Protein AF-A0A9E5EZT2-F1 (afdb_monomer)

Sequence (89 aa):
LSKNPAAIDLLKENPDKIDWELLSGNPAAIELLKENPDRINWLMLSGNPAAIQILKENQNKINWLMLSKNPAIFKPIRDQAIVDILYML

Foldseek 3Di:
DLQDLVCQVVCVVPVVPDPQLNNLLHLNCQVVCVVPVVSHPQLNVLQRLNNVVVCVVVVVSHDVVSVVNRVNVVDPPPPVVVVVVVPVD

pLDDT: mean 91.56, std 13.22, range [54.25, 98.81]

Radius of gyration: 15.12 Å; Cα contacts (8 Å, |Δi|>4): 99; chains: 1; bounding box: 48×31×24 Å

Mean predicted aligned error: 5.98 Å

Solvent-accessible surface area (backbone atoms only — not comparable to full-atom values): 5133 Å² total; per-residue (Å²): 109,44,63,43,65,89,38,53,69,65,38,69,79,36,63,92,73,54,47,40,54,50,26,32,44,20,60,70,37,54,68,65,41,68,79,37,66,92,56,58,30,42,60,38,28,28,42,16,57,68,37,57,67,64,42,70,77,38,60,93,56,58,31,64,75,35,35,75,70,15,69,51,79,76,45,80,81,71,51,60,72,58,54,58,63,68,74,75,118

Structure (mmCIF, N/CA/C/O backbone):
data_AF-A0A9E5EZT2-F1
#
_entry.id   AF-A0A9E5EZT2-F1
#
loop_
_atom_site.group_PDB
_atom_site.id
_atom_site.type_symbol
_atom_site.label_atom_id
_atom_site.label_alt_id
_atom_site.label_comp_id
_atom_site.label_asym_id
_atom_site.label_entity_id
_atom_site.label_seq_id
_atom_site.pdbx_PDB_ins_code
_atom_site.Cartn_x
_atom_site.Cartn_y
_atom_site.Cartn_z
_atom_site.occupancy
_atom_site.B_iso_or_equiv
_atom_site.auth_seq_id
_atom_site.auth_comp_id
_atom_site.auth_asym_id
_atom_site.auth_atom_id
_atom_site.pdbx_PDB_model_num
ATOM 1 N N . LEU A 1 1 ? -14.088 6.408 -2.460 1.00 92.94 1 LEU A N 1
ATOM 2 C CA . LEU A 1 1 ? -13.329 7.631 -2.102 1.00 92.94 1 LEU A CA 1
ATOM 3 C C . LEU A 1 1 ? -11.837 7.361 -1.924 1.00 92.94 1 LEU A C 1
ATOM 5 O O . LEU A 1 1 ? -11.059 8.141 -2.444 1.00 92.94 1 LEU A O 1
ATOM 9 N N . SER A 1 2 ? -11.429 6.250 -1.304 1.00 97.69 2 SER A N 1
ATOM 10 C CA . SER A 1 2 ? -10.024 5.924 -0.989 1.00 97.69 2 SER A CA 1
ATOM 11 C C . SER A 1 2 ? -8.995 6.021 -2.122 1.00 97.69 2 SER A C 1
ATOM 13 O O . SER A 1 2 ? -7.840 6.341 -1.864 1.00 97.69 2 SER A O 1
ATOM 15 N N . LYS A 1 3 ? -9.387 5.791 -3.382 1.00 97.06 3 LYS A N 1
ATOM 16 C CA . LYS A 1 3 ? -8.487 5.945 -4.542 1.00 97.06 3 LYS A CA 1
ATOM 1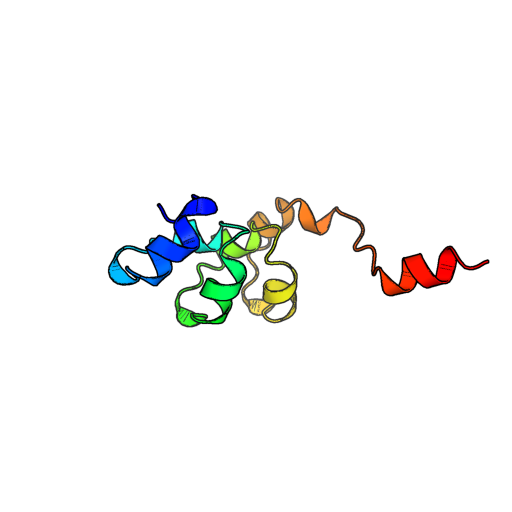7 C C . LYS A 1 3 ? -8.295 7.408 -4.982 1.00 97.06 3 LYS A C 1
ATOM 19 O O . LYS A 1 3 ? -7.376 7.695 -5.740 1.00 97.06 3 LYS A O 1
ATOM 24 N N . ASN A 1 4 ? -9.169 8.326 -4.563 1.00 97.94 4 ASN A N 1
ATOM 25 C CA . ASN A 1 4 ? -9.095 9.733 -4.947 1.00 97.94 4 ASN A CA 1
ATOM 26 C C . ASN A 1 4 ? -8.037 10.453 -4.085 1.00 97.94 4 ASN A C 1
ATOM 28 O O . ASN A 1 4 ? -8.245 10.580 -2.878 1.00 97.94 4 ASN A O 1
ATOM 32 N N . PRO A 1 5 ? -6.932 10.958 -4.664 1.00 97.75 5 PRO A N 1
ATOM 33 C CA . PRO A 1 5 ? -5.899 11.662 -3.905 1.00 97.75 5 PRO A CA 1
ATOM 34 C C . PRO A 1 5 ? -6.396 12.967 -3.266 1.00 97.75 5 PRO A C 1
ATOM 36 O O . PRO A 1 5 ? -5.879 13.361 -2.230 1.00 97.75 5 PRO A O 1
ATOM 39 N N . ALA A 1 6 ? -7.427 13.610 -3.822 1.00 98.38 6 ALA A N 1
ATOM 40 C CA . ALA A 1 6 ? -8.011 14.822 -3.242 1.00 98.38 6 ALA A CA 1
ATOM 41 C C . ALA A 1 6 ? -8.940 14.541 -2.045 1.00 98.38 6 ALA A C 1
ATOM 43 O O . ALA A 1 6 ? -9.404 15.471 -1.397 1.00 98.38 6 ALA A O 1
ATOM 44 N N . ALA A 1 7 ? -9.246 13.271 -1.759 1.00 97.94 7 ALA A N 1
ATOM 45 C CA . ALA A 1 7 ? -10.152 12.888 -0.679 1.00 97.94 7 ALA A CA 1
ATOM 46 C C . ALA A 1 7 ? -9.426 12.497 0.620 1.00 97.94 7 ALA A C 1
ATOM 48 O O . ALA A 1 7 ? -10.094 12.067 1.555 1.00 97.94 7 ALA A O 1
ATOM 49 N N . ILE A 1 8 ? -8.091 12.601 0.689 1.00 98.25 8 ILE A N 1
ATOM 50 C CA . ILE A 1 8 ? -7.312 12.118 1.842 1.00 98.25 8 ILE A CA 1
ATOM 51 C C . ILE A 1 8 ? -7.748 12.791 3.145 1.00 98.25 8 ILE A C 1
ATOM 53 O O . ILE A 1 8 ? -7.982 12.086 4.123 1.00 98.25 8 ILE A O 1
ATOM 57 N N . ASP A 1 9 ? -7.927 14.111 3.155 1.00 97.94 9 ASP A N 1
ATOM 58 C CA . ASP A 1 9 ? -8.310 14.827 4.378 1.00 97.94 9 ASP A CA 1
ATOM 59 C C . ASP A 1 9 ? -9.727 14.457 4.835 1.00 97.94 9 ASP A C 1
ATOM 61 O O . ASP A 1 9 ? -9.933 14.117 5.996 1.00 97.94 9 ASP A O 1
ATOM 65 N N . LEU A 1 10 ? -10.680 14.361 3.902 1.00 98.25 10 LEU A N 1
ATOM 66 C CA . LEU A 1 10 ? -12.036 13.892 4.209 1.00 98.25 10 LEU A CA 1
ATOM 67 C C . LEU A 1 10 ? -12.046 12.451 4.754 1.00 98.25 10 LEU A C 1
ATOM 69 O O . LEU A 1 10 ? -12.848 12.111 5.622 1.00 98.25 10 LEU A O 1
ATOM 73 N N . LEU A 1 11 ? -11.169 11.584 4.240 1.00 98.06 11 LEU A N 1
ATOM 74 C CA . LEU A 1 11 ? -11.045 10.201 4.703 1.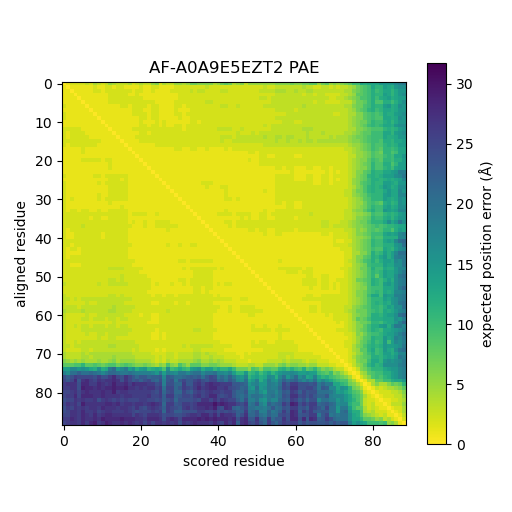00 98.06 11 LEU A CA 1
ATOM 75 C C . LEU A 1 11 ? -10.436 10.116 6.105 1.00 98.06 11 LEU A C 1
ATOM 77 O O . LEU A 1 11 ? -10.870 9.270 6.882 1.00 98.06 11 LEU A O 1
ATOM 81 N N . LYS A 1 12 ? -9.489 10.998 6.454 1.00 97.38 12 LYS A N 1
ATOM 82 C CA . LYS A 1 12 ? -8.940 11.092 7.819 1.00 97.38 12 LYS A CA 1
ATOM 83 C C . LYS A 1 12 ? -10.020 11.426 8.847 1.00 97.38 12 LYS A C 1
ATOM 85 O O . LYS A 1 12 ? -9.998 10.883 9.945 1.00 97.38 12 LYS A O 1
ATOM 90 N N . GLU A 1 13 ? -10.980 12.272 8.478 1.00 97.81 13 GLU A N 1
ATOM 91 C CA . GLU A 1 13 ? -12.125 12.623 9.329 1.00 97.81 13 GLU A CA 1
ATOM 92 C C . GLU A 1 13 ? -13.160 11.489 9.452 1.00 97.81 13 GLU A C 1
ATOM 94 O O . GLU A 1 13 ? -13.982 11.504 10.365 1.00 97.81 13 GLU A O 1
ATOM 99 N N . ASN A 1 14 ? -13.127 10.495 8.556 1.00 97.62 14 ASN A N 1
ATOM 100 C CA . ASN A 1 14 ? -14.114 9.413 8.472 1.00 97.62 14 ASN A CA 1
ATOM 101 C C . ASN A 1 14 ? -13.429 8.037 8.326 1.00 97.62 14 ASN A C 1
ATOM 103 O O . ASN A 1 14 ? -13.594 7.363 7.299 1.00 97.62 14 ASN A O 1
ATOM 107 N N . PRO A 1 15 ? -12.637 7.595 9.323 1.00 96.06 15 PRO A N 1
ATOM 108 C CA . PRO A 1 15 ? -11.784 6.413 9.199 1.00 96.06 15 PRO A CA 1
ATOM 109 C C . PRO A 1 15 ? -12.558 5.101 9.001 1.00 96.06 15 PRO A C 1
ATOM 111 O O . PRO A 1 15 ? -12.044 4.165 8.389 1.00 96.06 15 PRO A O 1
ATOM 114 N N . ASP A 1 16 ? -13.810 5.026 9.459 1.00 97.44 16 ASP A N 1
ATOM 115 C CA . ASP A 1 16 ? -14.703 3.879 9.251 1.00 97.44 16 ASP A CA 1
ATOM 116 C C . ASP A 1 16 ? -15.150 3.722 7.786 1.00 97.44 16 ASP A C 1
ATOM 118 O O . ASP A 1 16 ? -15.613 2.652 7.390 1.00 97.44 16 ASP A O 1
ATOM 122 N N . LYS A 1 17 ? -15.007 4.773 6.967 1.00 97.69 17 LYS A N 1
ATOM 123 C CA . LYS A 1 17 ? -15.333 4.771 5.531 1.00 97.69 17 LYS A CA 1
ATOM 124 C C . LYS A 1 17 ? -14.136 4.460 4.639 1.00 97.69 17 LYS A C 1
ATOM 126 O O . LYS A 1 17 ? -14.277 4.448 3.412 1.00 97.69 17 LYS A O 1
ATOM 131 N N . ILE A 1 18 ? -12.962 4.228 5.222 1.00 98.44 18 ILE A N 1
ATOM 132 C CA . ILE A 1 18 ? -11.753 3.934 4.463 1.00 98.44 18 ILE A CA 1
ATOM 133 C C . ILE A 1 18 ? -11.798 2.487 3.968 1.00 98.44 18 ILE A C 1
ATOM 135 O O . ILE A 1 18 ? -11.667 1.532 4.729 1.00 98.44 18 ILE A O 1
ATOM 139 N N . ASP A 1 19 ? -11.889 2.334 2.650 1.00 98.69 19 ASP A N 1
ATOM 140 C CA . ASP A 1 19 ? -11.427 1.121 1.977 1.00 98.69 19 ASP A CA 1
ATOM 141 C C . ASP A 1 19 ? -9.890 1.130 1.957 1.00 98.69 19 ASP A C 1
ATOM 143 O O . ASP A 1 19 ? -9.276 1.877 1.185 1.00 98.69 19 ASP A O 1
ATOM 147 N N . TRP A 1 20 ? -9.281 0.349 2.851 1.00 98.56 20 TRP A N 1
ATOM 148 C CA . TRP A 1 20 ? -7.832 0.298 3.053 1.00 98.56 20 TRP A CA 1
ATOM 149 C C . TRP A 1 20 ? -7.079 -0.401 1.919 1.00 98.56 20 TRP A C 1
ATOM 151 O O . TRP A 1 20 ? -5.909 -0.091 1.678 1.00 98.56 20 TRP A O 1
ATOM 161 N N . GLU A 1 21 ? -7.737 -1.294 1.178 1.00 98.50 21 GLU A N 1
ATOM 162 C CA . GLU A 1 21 ? -7.153 -1.928 -0.002 1.00 98.50 21 GLU A CA 1
ATOM 163 C C . GLU A 1 21 ? -6.938 -0.889 -1.104 1.00 98.50 21 GLU A C 1
ATOM 165 O O . GLU A 1 21 ? -5.816 -0.706 -1.587 1.00 98.50 21 GLU A O 1
ATOM 170 N N . LEU A 1 22 ? -7.984 -0.127 -1.432 1.00 98.50 22 LEU A N 1
ATOM 171 C CA . LEU A 1 22 ? -7.891 0.950 -2.414 1.00 98.50 22 LEU A CA 1
ATOM 172 C C . LEU A 1 22 ? -6.990 2.097 -1.941 1.00 98.50 22 LEU A C 1
ATOM 174 O O . LEU A 1 22 ? -6.280 2.683 -2.762 1.00 98.50 22 LEU A O 1
ATOM 178 N N . LEU A 1 23 ? -6.995 2.411 -0.639 1.00 98.75 23 LEU A N 1
ATOM 179 C CA . LEU A 1 23 ? -6.117 3.432 -0.064 1.00 98.75 23 LEU A CA 1
ATOM 180 C C . LEU A 1 23 ? -4.638 3.038 -0.187 1.00 98.75 23 LEU A C 1
ATOM 182 O O . LEU A 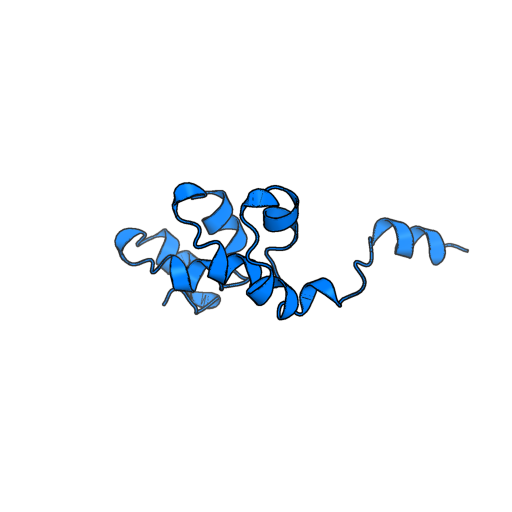1 23 ? -3.809 3.879 -0.519 1.00 98.75 23 LEU A O 1
ATOM 186 N N . SER A 1 24 ? -4.303 1.760 0.011 1.00 98.81 24 SER A N 1
ATOM 187 C CA . SER A 1 24 ? -2.918 1.268 -0.072 1.00 98.81 24 SER A CA 1
ATOM 188 C C . SER A 1 24 ? -2.299 1.478 -1.461 1.00 98.81 24 SER A C 1
ATOM 190 O O . SER A 1 24 ? -1.094 1.698 -1.588 1.00 98.81 24 SER A O 1
ATOM 192 N N . GLY A 1 25 ? -3.122 1.477 -2.513 1.00 98.56 25 GLY A N 1
ATOM 193 C CA . GLY A 1 25 ? -2.705 1.806 -3.879 1.00 98.56 25 GLY A CA 1
ATOM 194 C C . GLY A 1 25 ? -2.665 3.306 -4.204 1.00 98.56 25 GLY A C 1
ATOM 195 O O . GLY A 1 25 ? -2.284 3.662 -5.317 1.00 98.56 25 GLY A O 1
ATOM 196 N N . ASN A 1 26 ? -3.078 4.190 -3.289 1.00 98.62 26 ASN A N 1
ATOM 197 C CA . ASN A 1 26 ? -3.157 5.632 -3.514 1.00 98.62 26 ASN A CA 1
ATOM 198 C C . ASN A 1 26 ? -1.815 6.319 -3.173 1.00 98.62 26 ASN A C 1
ATOM 200 O O . ASN A 1 26 ? -1.410 6.325 -2.007 1.00 98.62 26 ASN A O 1
ATOM 204 N N . PRO A 1 27 ? -1.122 6.950 -4.141 1.00 98.25 27 PRO A N 1
ATOM 205 C CA . PRO A 1 27 ? 0.154 7.621 -3.883 1.00 98.25 27 PRO A CA 1
ATOM 206 C C . PRO A 1 27 ? 0.074 8.796 -2.899 1.00 98.25 27 PRO A C 1
ATOM 208 O O . PRO A 1 27 ? 1.073 9.122 -2.270 1.00 98.25 27 PRO A O 1
ATOM 211 N N . ALA A 1 28 ? -1.096 9.424 -2.742 1.00 98.69 28 ALA A N 1
ATOM 212 C CA . ALA A 1 28 ? -1.293 10.529 -1.800 1.00 98.69 28 ALA A CA 1
ATOM 213 C C . ALA A 1 28 ? -1.535 10.059 -0.352 1.00 98.69 28 ALA A C 1
ATOM 215 O O . ALA A 1 28 ? -1.558 10.876 0.563 1.00 98.69 28 ALA A O 1
ATOM 216 N N . ALA A 1 29 ? -1.718 8.754 -0.128 1.00 98.50 29 ALA A N 1
ATOM 217 C CA . ALA A 1 29 ? -2.083 8.205 1.175 1.00 98.50 29 ALA A CA 1
ATOM 218 C C . ALA A 1 29 ? -0.891 7.725 2.020 1.00 98.50 29 ALA A C 1
ATOM 220 O O . ALA A 1 29 ? -1.106 7.135 3.075 1.00 98.50 29 ALA A O 1
ATOM 221 N N . ILE A 1 30 ? 0.355 7.943 1.581 1.00 98.44 30 ILE A N 1
ATOM 222 C CA . ILE A 1 30 ? 1.554 7.370 2.219 1.00 98.44 30 ILE A CA 1
ATOM 223 C C . ILE A 1 30 ? 1.640 7.686 3.714 1.00 98.44 30 ILE A C 1
ATOM 225 O O . ILE A 1 30 ? 1.866 6.774 4.503 1.00 98.44 30 ILE A O 1
ATOM 229 N N . GLU A 1 31 ? 1.410 8.936 4.114 1.00 98.38 31 GLU A N 1
ATOM 230 C CA . GLU A 1 31 ? 1.471 9.308 5.533 1.00 98.38 31 GLU A CA 1
ATOM 231 C C . GLU A 1 31 ? 0.345 8.654 6.347 1.00 98.38 31 GLU A C 1
ATOM 233 O O . GLU A 1 31 ? 0.604 8.075 7.397 1.00 98.38 31 GLU A O 1
ATOM 238 N N . LEU A 1 32 ? -0.879 8.607 5.809 1.00 98.31 32 LEU A N 1
ATOM 239 C CA . LEU A 1 32 ? -2.000 7.932 6.473 1.00 98.31 32 LEU A CA 1
ATOM 240 C C . LEU A 1 32 ? -1.761 6.417 6.629 1.00 98.31 32 LEU A C 1
ATOM 242 O O . LEU A 1 32 ? -2.160 5.817 7.626 1.00 98.31 32 LEU A O 1
ATOM 246 N N . LEU A 1 33 ? -1.086 5.788 5.663 1.00 98.56 33 LEU A N 1
ATOM 247 C CA . LEU A 1 33 ? -0.705 4.374 5.731 1.00 98.56 33 LEU A CA 1
ATOM 248 C C . LEU A 1 33 ? 0.411 4.129 6.758 1.00 98.56 33 LEU A C 1
ATOM 250 O O . LEU A 1 33 ? 0.372 3.113 7.449 1.00 98.56 33 LEU A O 1
ATOM 254 N N . LYS A 1 34 ? 1.378 5.048 6.898 1.00 98.00 34 LYS A N 1
ATOM 255 C CA . LYS A 1 34 ? 2.422 4.968 7.938 1.00 98.00 34 LYS A CA 1
ATOM 256 C C . LYS A 1 34 ? 1.839 5.056 9.347 1.00 98.00 34 LYS A C 1
ATOM 258 O O . LYS A 1 34 ? 2.316 4.359 10.236 1.00 98.00 34 LYS A O 1
ATOM 263 N N . GLU A 1 35 ? 0.810 5.878 9.536 1.00 97.81 35 GLU A N 1
ATOM 264 C CA . GLU A 1 35 ? 0.087 6.006 10.809 1.00 97.81 35 GLU A CA 1
ATOM 265 C C . GLU A 1 35 ? -0.743 4.753 11.153 1.00 97.81 35 GLU A C 1
ATOM 267 O O . GLU A 1 35 ? -1.064 4.536 12.318 1.00 97.81 35 GLU A O 1
ATOM 272 N N . ASN A 1 36 ? -1.071 3.910 10.163 1.00 98.12 36 ASN A N 1
ATOM 273 C CA . ASN A 1 36 ? -1.951 2.742 10.313 1.00 98.12 36 ASN A CA 1
ATOM 274 C C . ASN A 1 36 ? -1.340 1.474 9.672 1.00 98.12 36 ASN A C 1
ATOM 276 O O . ASN A 1 36 ? -1.901 0.911 8.724 1.00 98.12 36 ASN A O 1
ATOM 280 N N . PRO A 1 37 ? -0.174 0.999 10.149 1.00 97.56 37 PRO A N 1
ATOM 281 C CA . PRO A 1 37 ? 0.592 -0.057 9.482 1.00 97.56 37 PRO A CA 1
ATOM 282 C C . PRO A 1 37 ? -0.102 -1.429 9.476 1.00 97.56 37 PRO A C 1
ATOM 284 O O . PRO A 1 37 ? 0.183 -2.265 8.614 1.00 97.56 37 PRO A O 1
ATOM 287 N N . ASP A 1 38 ? -1.010 -1.677 10.421 1.00 98.19 38 ASP A N 1
ATOM 288 C CA . ASP A 1 38 ? -1.826 -2.891 10.520 1.00 98.19 38 ASP A CA 1
ATOM 289 C C . ASP A 1 38 ? -2.935 -2.952 9.457 1.00 98.19 38 ASP A C 1
ATOM 291 O O . ASP A 1 38 ? -3.443 -4.030 9.153 1.00 98.19 38 ASP A O 1
ATOM 295 N N . ARG A 1 39 ? -3.289 -1.806 8.863 1.00 98.38 39 ARG A N 1
ATOM 296 C CA . ARG A 1 39 ? -4.324 -1.688 7.830 1.00 98.38 39 ARG A CA 1
ATOM 297 C C . ARG A 1 39 ? -3.788 -1.785 6.403 1.00 98.38 39 ARG A C 1
ATOM 299 O O . ARG A 1 39 ? -4.567 -1.801 5.453 1.00 98.38 39 ARG A O 1
ATOM 306 N N . ILE A 1 40 ? -2.471 -1.846 6.230 1.00 98.69 40 ILE A N 1
ATOM 307 C CA . ILE A 1 40 ? -1.845 -1.858 4.908 1.00 98.69 40 ILE A CA 1
ATOM 308 C C . ILE A 1 40 ? -2.192 -3.149 4.155 1.00 98.69 40 ILE A C 1
ATOM 310 O O . ILE A 1 40 ? -1.838 -4.255 4.571 1.00 98.69 40 ILE A O 1
ATOM 314 N N . ASN A 1 41 ? -2.783 -2.996 2.970 1.00 98.81 41 ASN A N 1
ATOM 315 C CA . ASN A 1 41 ? -2.851 -4.057 1.976 1.00 98.81 41 ASN A CA 1
ATOM 316 C C . ASN A 1 41 ? -1.546 -4.072 1.162 1.00 98.81 41 ASN A C 1
ATOM 318 O O . ASN A 1 41 ? -1.331 -3.259 0.261 1.00 98.81 41 ASN A O 1
ATOM 322 N N . TRP A 1 42 ? -0.662 -5.017 1.483 1.00 98.62 42 TRP A N 1
ATOM 323 C CA . TRP A 1 42 ? 0.685 -5.098 0.908 1.00 98.62 42 TRP A CA 1
ATOM 324 C C . TRP A 1 42 ? 0.712 -5.448 -0.583 1.00 98.62 42 TRP A C 1
ATOM 326 O O . TRP A 1 42 ? 1.643 -5.047 -1.286 1.00 98.62 42 TRP A O 1
ATOM 336 N N . LEU A 1 43 ? -0.318 -6.134 -1.092 1.00 98.69 43 LEU A N 1
ATOM 337 C CA . LEU A 1 43 ? -0.480 -6.392 -2.524 1.00 98.69 43 LEU A CA 1
ATOM 338 C C . LEU A 1 43 ? -0.645 -5.068 -3.283 1.00 98.69 43 LEU A C 1
ATOM 340 O O . LEU A 1 43 ? 0.107 -4.796 -4.219 1.00 98.69 43 LEU A O 1
ATOM 344 N N . MET A 1 44 ? -1.577 -4.222 -2.837 1.00 98.69 44 MET A N 1
ATOM 345 C CA . MET A 1 44 ? -1.843 -2.917 -3.449 1.00 98.69 44 MET A CA 1
ATOM 346 C C . MET A 1 44 ? -0.704 -1.923 -3.215 1.00 98.69 44 MET A C 1
ATOM 348 O O . MET A 1 44 ? -0.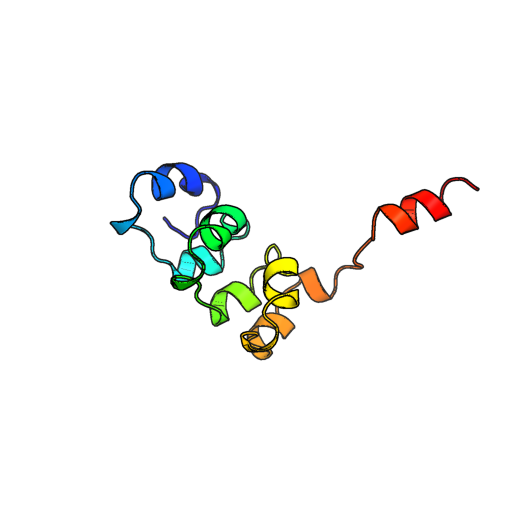311 -1.215 -4.144 1.00 98.69 44 MET A O 1
ATOM 352 N N . LEU A 1 45 ? -0.117 -1.920 -2.012 1.00 98.75 45 LEU A N 1
ATOM 353 C CA . LEU A 1 45 ? 1.034 -1.077 -1.684 1.00 98.75 45 LEU A CA 1
ATOM 354 C C . LEU A 1 45 ? 2.243 -1.391 -2.579 1.00 98.75 45 LEU A C 1
ATOM 356 O O . LEU A 1 45 ? 2.939 -0.481 -3.016 1.00 98.75 45 LEU A O 1
ATOM 360 N N . SER A 1 46 ? 2.477 -2.665 -2.908 1.00 98.69 46 SER A N 1
ATOM 361 C CA . SER A 1 46 ? 3.600 -3.068 -3.769 1.00 98.69 46 SER A CA 1
ATOM 362 C C . SER A 1 46 ? 3.524 -2.444 -5.171 1.00 98.69 46 SER A C 1
ATOM 364 O O . SER A 1 46 ? 4.555 -2.148 -5.775 1.00 98.69 46 SER A O 1
ATOM 366 N N . GLY A 1 47 ? 2.313 -2.183 -5.674 1.00 98.12 47 GLY A N 1
ATOM 367 C CA . GLY A 1 47 ? 2.086 -1.456 -6.926 1.00 98.12 47 GLY A CA 1
ATOM 368 C C . GLY A 1 47 ? 2.076 0.073 -6.790 1.00 98.12 47 GLY A C 1
ATOM 369 O O . GLY A 1 47 ? 1.991 0.762 -7.805 1.00 98.12 47 GLY A O 1
ATOM 370 N N . ASN A 1 48 ? 2.146 0.621 -5.572 1.00 98.38 48 ASN A N 1
ATOM 371 C CA . ASN A 1 48 ? 2.068 2.057 -5.317 1.00 98.38 48 ASN A CA 1
ATOM 372 C C . ASN A 1 48 ? 3.437 2.731 -5.555 1.00 98.38 48 ASN A C 1
ATOM 374 O O . ASN A 1 48 ? 4.398 2.460 -4.826 1.00 98.38 48 ASN A O 1
ATOM 378 N N . PRO A 1 49 ? 3.566 3.637 -6.541 1.00 96.62 49 PRO A N 1
ATOM 379 C CA . PRO A 1 49 ? 4.846 4.260 -6.876 1.00 96.62 49 PRO A CA 1
ATOM 380 C C . PRO A 1 49 ? 5.413 5.175 -5.786 1.00 96.62 49 PRO A C 1
ATOM 382 O O . PRO A 1 49 ? 6.615 5.421 -5.782 1.00 96.62 49 PRO A O 1
ATOM 385 N N . ALA A 1 50 ? 4.591 5.660 -4.853 1.00 97.69 50 ALA A N 1
ATOM 386 C CA . ALA A 1 50 ? 5.060 6.474 -3.732 1.00 97.69 50 ALA A CA 1
ATOM 387 C C . ALA A 1 50 ? 5.501 5.633 -2.516 1.00 97.69 50 ALA A C 1
ATOM 389 O O . ALA A 1 50 ? 6.057 6.175 -1.565 1.00 97.69 50 ALA A O 1
ATOM 390 N N . ALA A 1 51 ? 5.292 4.311 -2.535 1.00 97.75 51 ALA A N 1
ATOM 391 C CA . ALA A 1 51 ? 5.526 3.440 -1.382 1.00 97.75 51 ALA A CA 1
ATOM 392 C C . ALA A 1 51 ? 6.905 2.756 -1.360 1.00 97.75 51 ALA A C 1
ATOM 394 O O . ALA A 1 51 ? 7.149 1.911 -0.500 1.00 97.75 51 ALA A O 1
ATOM 395 N N . ILE A 1 52 ? 7.825 3.107 -2.268 1.00 95.94 52 ILE A N 1
ATOM 396 C CA . ILE A 1 52 ? 9.133 2.435 -2.398 1.00 95.94 52 ILE A CA 1
ATOM 397 C C . ILE A 1 52 ? 9.900 2.388 -1.072 1.00 95.94 52 ILE A C 1
ATOM 399 O O . ILE A 1 52 ? 10.472 1.351 -0.743 1.00 95.94 52 ILE A O 1
ATOM 403 N N . GLN A 1 53 ? 9.883 3.469 -0.290 1.00 94.56 53 GLN A N 1
ATOM 404 C CA . GLN A 1 53 ? 10.581 3.494 0.995 1.00 94.56 53 GLN A CA 1
ATOM 405 C C . GLN A 1 53 ? 9.953 2.537 2.021 1.00 94.56 53 GLN A C 1
ATOM 407 O O . GLN A 1 53 ? 10.670 1.752 2.634 1.00 94.56 53 GLN A O 1
ATOM 412 N N . ILE A 1 54 ? 8.618 2.514 2.132 1.00 97.31 54 ILE A N 1
ATOM 413 C CA . ILE A 1 54 ? 7.902 1.586 3.027 1.00 97.31 54 ILE A CA 1
ATOM 414 C C . ILE A 1 54 ? 8.205 0.131 2.641 1.00 97.31 54 ILE A C 1
ATOM 416 O O . ILE A 1 54 ? 8.435 -0.712 3.508 1.00 97.31 54 ILE A O 1
ATOM 420 N N . LEU A 1 55 ? 8.244 -0.169 1.339 1.00 97.62 55 LEU A N 1
ATOM 421 C CA . LEU A 1 55 ? 8.551 -1.507 0.827 1.00 97.62 55 LEU A CA 1
ATOM 422 C C . LEU A 1 55 ? 10.002 -1.918 1.125 1.00 97.62 55 LEU A C 1
ATOM 424 O O . LEU A 1 55 ? 10.233 -3.061 1.515 1.00 97.62 55 LEU A O 1
ATOM 428 N N . LYS A 1 56 ? 10.973 -0.998 1.011 1.00 95.06 56 LYS A N 1
ATOM 429 C CA . LYS A 1 56 ? 12.385 -1.249 1.369 1.00 95.06 56 LYS A CA 1
ATOM 430 C C . LYS A 1 56 ? 12.564 -1.629 2.840 1.00 95.06 56 LYS A C 1
ATOM 432 O O . LYS A 1 56 ? 13.407 -2.470 3.142 1.00 95.06 56 LYS A O 1
ATOM 437 N N . GLU A 1 57 ? 11.776 -1.029 3.729 1.00 96.25 57 GLU A N 1
ATOM 438 C CA . GLU A 1 57 ? 11.790 -1.300 5.174 1.00 96.25 57 GLU A CA 1
ATOM 439 C C . GLU A 1 57 ? 11.018 -2.581 5.549 1.00 96.25 57 GLU A C 1
ATOM 441 O O . GLU A 1 57 ? 11.221 -3.133 6.626 1.00 96.25 57 GLU A O 1
ATOM 446 N N . ASN A 1 58 ? 10.160 -3.092 4.657 1.00 97.69 58 ASN A N 1
ATOM 447 C CA . ASN A 1 58 ? 9.264 -4.230 4.901 1.00 97.69 58 ASN A CA 1
ATOM 448 C C . ASN A 1 58 ? 9.390 -5.302 3.803 1.00 97.69 58 ASN A C 1
ATOM 450 O O . ASN A 1 58 ? 8.395 -5.763 3.239 1.00 97.69 58 ASN A O 1
ATOM 454 N N . GLN A 1 59 ? 10.620 -5.707 3.481 1.00 96.88 59 GLN A N 1
ATOM 455 C CA . GLN A 1 59 ? 10.909 -6.558 2.315 1.00 96.88 59 GLN A CA 1
ATOM 456 C C . GLN A 1 59 ? 10.170 -7.902 2.330 1.00 96.88 59 GLN A C 1
ATOM 458 O O . GLN A 1 59 ? 9.761 -8.404 1.286 1.00 96.88 59 GLN A O 1
ATOM 463 N N . ASN A 1 60 ? 9.937 -8.463 3.518 1.00 98.06 60 ASN A N 1
ATOM 464 C CA . ASN A 1 60 ? 9.209 -9.718 3.703 1.00 98.06 60 ASN A CA 1
ATOM 465 C C . ASN A 1 60 ? 7.713 -9.631 3.351 1.00 98.06 60 ASN A C 1
ATOM 467 O O . ASN A 1 60 ? 7.050 -10.662 3.282 1.00 98.06 60 ASN A O 1
ATOM 471 N N . LYS A 1 61 ? 7.175 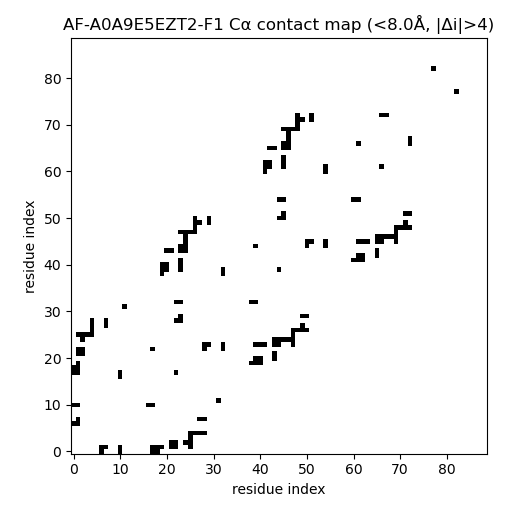-8.425 3.147 1.00 98.25 61 LYS A N 1
ATOM 472 C CA . LYS A 1 61 ? 5.769 -8.195 2.795 1.00 98.25 61 LYS A CA 1
ATOM 473 C C . LYS A 1 61 ? 5.572 -7.824 1.324 1.00 98.25 61 LYS A C 1
ATOM 475 O O . LYS A 1 61 ? 4.439 -7.638 0.887 1.00 98.25 61 LYS A O 1
ATOM 480 N N . ILE A 1 62 ? 6.653 -7.707 0.552 1.00 98.25 62 ILE A N 1
ATOM 481 C CA . ILE A 1 62 ? 6.591 -7.319 -0.857 1.00 98.25 62 ILE A CA 1
ATOM 482 C C . ILE A 1 62 ? 5.857 -8.390 -1.666 1.00 98.25 62 ILE A C 1
ATOM 484 O O . ILE A 1 62 ? 6.240 -9.560 -1.688 1.00 98.25 62 ILE A O 1
ATOM 488 N N . ASN A 1 63 ? 4.846 -7.965 -2.420 1.00 98.56 63 ASN A N 1
ATOM 489 C CA . ASN A 1 63 ? 4.322 -8.763 -3.514 1.00 98.56 63 ASN A CA 1
ATOM 490 C C . ASN A 1 63 ? 5.130 -8.471 -4.787 1.00 98.56 63 ASN A C 1
ATOM 492 O O . ASN A 1 63 ? 4.964 -7.429 -5.422 1.00 98.56 63 ASN A O 1
ATOM 496 N N . TRP A 1 64 ? 5.996 -9.408 -5.176 1.00 97.25 64 TRP A N 1
ATOM 497 C CA . TRP A 1 64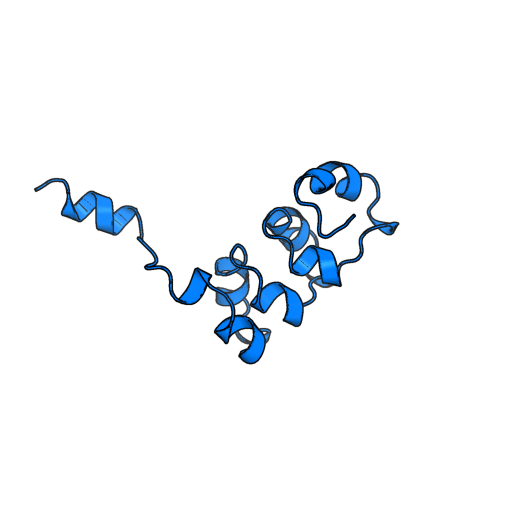 ? 6.915 -9.236 -6.306 1.00 97.25 64 TRP A CA 1
ATOM 498 C C . TRP A 1 64 ? 6.214 -9.047 -7.653 1.00 97.25 64 TRP A C 1
ATOM 500 O O . TRP A 1 64 ? 6.689 -8.276 -8.485 1.00 97.25 64 TRP A O 1
ATOM 510 N N . LEU A 1 65 ? 5.061 -9.693 -7.862 1.00 97.94 65 LEU A N 1
ATOM 511 C CA . LEU A 1 65 ? 4.278 -9.522 -9.086 1.00 97.94 65 LEU A CA 1
ATOM 512 C C . LEU A 1 65 ? 3.791 -8.076 -9.223 1.00 97.94 65 LEU A C 1
ATOM 514 O O . LEU A 1 65 ? 3.927 -7.480 -10.291 1.00 97.94 65 LEU A O 1
ATOM 518 N N . MET A 1 66 ? 3.259 -7.493 -8.151 1.00 98.25 66 MET A N 1
ATOM 519 C CA . MET A 1 66 ? 2.805 -6.104 -8.156 1.00 98.25 66 MET A CA 1
ATOM 520 C C . MET A 1 66 ? 3.971 -5.118 -8.206 1.00 98.25 66 MET A C 1
ATOM 522 O O . MET A 1 66 ? 3.902 -4.151 -8.963 1.00 98.25 66 MET A O 1
ATOM 526 N N . LEU A 1 67 ? 5.065 -5.396 -7.490 1.00 97.81 67 LEU A N 1
ATOM 527 C CA . LEU A 1 67 ? 6.270 -4.570 -7.545 1.00 97.81 67 LEU A CA 1
ATOM 528 C C . LEU A 1 67 ? 6.867 -4.527 -8.956 1.00 97.81 67 LEU A C 1
ATOM 530 O O . LEU A 1 67 ? 7.235 -3.455 -9.418 1.00 97.81 67 LEU A O 1
ATOM 534 N N . SER A 1 68 ? 6.891 -5.650 -9.683 1.00 96.12 68 SER A N 1
ATOM 535 C CA . SER A 1 68 ? 7.404 -5.697 -11.063 1.00 96.12 68 SER A CA 1
ATOM 536 C C . SER A 1 68 ? 6.644 -4.784 -12.037 1.00 96.12 68 SER A C 1
ATOM 538 O O . SER A 1 68 ? 7.189 -4.379 -13.060 1.00 96.12 68 SER A O 1
ATOM 540 N N . LYS A 1 69 ? 5.393 -4.432 -11.709 1.00 95.56 69 LYS A N 1
ATOM 541 C CA . LYS A 1 69 ? 4.546 -3.506 -12.476 1.00 95.56 69 LYS A CA 1
ATOM 542 C C . LYS A 1 69 ? 4.629 -2.065 -11.965 1.00 95.56 69 LYS A C 1
ATOM 544 O O . LYS A 1 69 ? 4.048 -1.172 -12.577 1.00 95.56 69 LYS A O 1
ATOM 549 N N . ASN A 1 70 ? 5.304 -1.829 -10.842 1.00 96.44 70 ASN A N 1
ATOM 550 C CA . ASN A 1 70 ? 5.407 -0.517 -10.223 1.00 96.44 70 ASN A CA 1
ATOM 551 C C . ASN A 1 70 ? 6.400 0.355 -11.012 1.00 96.44 70 ASN A C 1
ATOM 553 O O . ASN A 1 70 ? 7.595 0.071 -11.009 1.00 96.44 70 ASN A O 1
ATOM 557 N N . PRO A 1 71 ? 5.971 1.454 -11.655 1.00 93.25 71 PRO A N 1
ATOM 558 C CA . PRO A 1 71 ? 6.857 2.242 -12.509 1.00 93.25 71 PRO A CA 1
ATOM 559 C C . PRO A 1 71 ? 8.005 2.911 -11.741 1.00 93.25 71 PRO A C 1
ATOM 561 O O . PRO A 1 71 ? 9.000 3.297 -12.351 1.00 93.25 71 PRO A O 1
ATOM 564 N N . ALA A 1 72 ? 7.894 3.065 -10.417 1.00 92.44 72 ALA A N 1
ATOM 565 C CA . ALA A 1 72 ? 8.929 3.703 -9.613 1.00 92.44 72 ALA A CA 1
ATOM 566 C C . ALA A 1 72 ? 10.21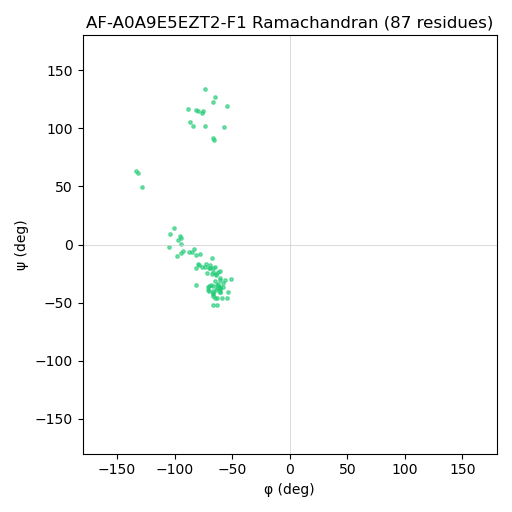4 2.867 -9.491 1.00 92.44 72 ALA A C 1
ATOM 568 O O . ALA A 1 72 ? 11.261 3.456 -9.244 1.00 92.44 72 ALA A O 1
ATOM 569 N N . ILE A 1 73 ? 10.180 1.544 -9.725 1.00 90.00 73 ILE A N 1
ATOM 570 C CA . ILE A 1 73 ? 11.401 0.713 -9.676 1.00 90.00 73 ILE A CA 1
ATOM 571 C C . ILE A 1 73 ? 12.291 0.874 -10.914 1.00 90.00 73 ILE A C 1
ATOM 573 O O . ILE A 1 73 ? 13.471 0.546 -10.867 1.00 90.00 73 ILE A O 1
ATOM 577 N N . PHE A 1 74 ? 11.731 1.375 -12.018 1.00 83.56 74 PHE A N 1
ATOM 578 C CA . PHE A 1 74 ? 12.456 1.606 -13.272 1.00 83.56 74 PHE A CA 1
ATOM 579 C C . PHE A 1 74 ? 12.906 3.056 -13.433 1.00 83.56 74 PHE A C 1
ATOM 581 O O . PHE A 1 74 ? 13.671 3.376 -14.343 1.00 83.56 74 PHE A O 1
ATOM 588 N N . LYS A 1 75 ? 12.429 3.957 -12.567 1.00 78.12 75 LYS A N 1
ATOM 589 C CA . LYS A 1 75 ? 12.932 5.326 -12.539 1.00 78.12 75 LYS A CA 1
ATOM 590 C C . LYS A 1 75 ? 14.323 5.302 -11.908 1.00 78.12 75 LYS A C 1
ATOM 592 O O . LYS A 1 75 ? 14.477 4.689 -10.851 1.00 78.12 75 LYS A O 1
ATOM 597 N N . PRO A 1 76 ? 15.324 5.981 -12.500 1.00 63.69 76 PRO A N 1
ATOM 598 C CA . PRO A 1 76 ? 16.575 6.214 -11.804 1.00 63.69 76 PRO A CA 1
ATOM 599 C C . PRO A 1 76 ? 16.221 6.876 -10.478 1.00 63.69 76 PRO A C 1
ATOM 601 O O . PRO A 1 76 ? 15.603 7.945 -10.469 1.00 63.69 76 PRO A O 1
ATOM 604 N N . ILE A 1 77 ? 16.575 6.231 -9.368 1.00 60.25 77 ILE A N 1
ATOM 605 C CA . ILE A 1 77 ? 16.615 6.905 -8.079 1.00 60.25 77 ILE A CA 1
ATOM 606 C C . ILE A 1 77 ? 17.741 7.916 -8.254 1.00 60.25 77 ILE A C 1
ATOM 608 O O . ILE A 1 77 ? 18.913 7.591 -8.087 1.00 60.25 77 ILE A O 1
ATOM 612 N N . ARG A 1 78 ? 17.402 9.119 -8.725 1.00 58.44 78 ARG A N 1
ATOM 613 C CA . ARG A 1 78 ? 18.294 10.259 -8.603 1.00 58.44 78 ARG A CA 1
ATOM 614 C C . ARG A 1 78 ? 18.343 10.507 -7.115 1.00 58.44 78 ARG A C 1
ATOM 616 O O . ARG A 1 78 ? 17.463 11.153 -6.558 1.00 58.44 78 ARG A O 1
ATOM 623 N N . ASP A 1 79 ? 19.317 9.885 -6.473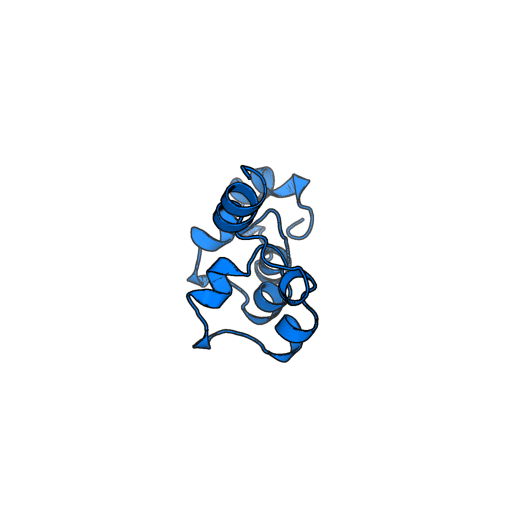 1.00 59.78 79 ASP A N 1
ATOM 624 C CA . ASP A 1 79 ? 19.781 10.365 -5.196 1.00 59.78 79 ASP A CA 1
ATOM 625 C C . ASP A 1 79 ? 20.205 11.807 -5.475 1.00 59.78 79 ASP A C 1
ATOM 627 O O . ASP A 1 79 ? 21.201 12.046 -6.163 1.00 59.78 79 ASP A O 1
ATOM 631 N N . GLN A 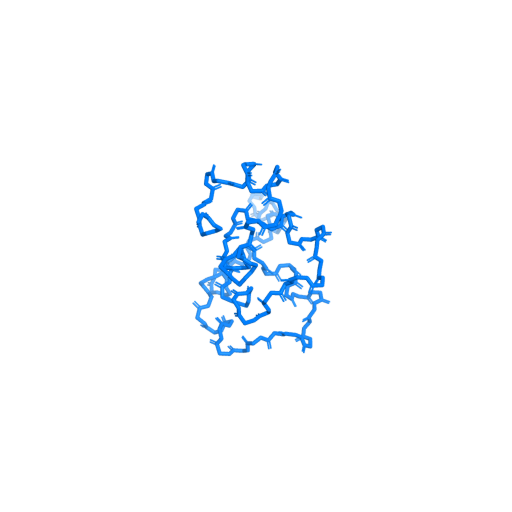1 80 ? 19.352 12.767 -5.110 1.00 60.09 80 GLN A N 1
ATOM 632 C CA . GLN A 1 80 ? 19.560 14.177 -5.440 1.00 60.09 80 GLN A CA 1
ATOM 633 C C . GLN A 1 80 ? 20.923 14.632 -4.898 1.00 60.09 80 GLN A C 1
ATOM 635 O O . GLN A 1 80 ? 21.628 15.379 -5.562 1.00 60.09 80 GLN A O 1
ATOM 640 N N . ALA A 1 81 ? 21.361 14.027 -3.789 1.00 56.72 81 ALA A N 1
ATOM 641 C CA . ALA A 1 81 ? 22.692 14.188 -3.223 1.00 56.72 81 ALA A CA 1
ATOM 642 C C . ALA A 1 81 ? 23.841 13.800 -4.179 1.00 56.72 81 ALA A C 1
ATOM 644 O O . ALA A 1 81 ? 24.869 14.466 -4.183 1.00 56.72 81 ALA A O 1
ATOM 645 N N . ILE A 1 82 ? 23.696 12.760 -5.009 1.00 59.00 82 ILE A N 1
ATOM 646 C CA . ILE A 1 82 ? 24.733 12.346 -5.977 1.00 59.00 82 ILE A CA 1
ATOM 647 C C . ILE A 1 82 ? 24.681 13.212 -7.239 1.00 59.00 82 ILE A C 1
ATOM 649 O O . ILE A 1 82 ? 25.715 13.521 -7.827 1.00 59.00 82 ILE A O 1
ATOM 653 N N . VAL A 1 83 ? 23.481 13.626 -7.651 1.00 61.41 83 VAL A N 1
ATOM 654 C CA . VAL A 1 83 ? 23.292 14.535 -8.788 1.00 61.41 83 VAL A CA 1
ATOM 655 C C . VAL A 1 83 ? 23.903 15.904 -8.478 1.00 61.41 83 VAL A C 1
ATOM 657 O O . VAL A 1 83 ? 24.675 16.404 -9.288 1.00 61.41 83 VAL A O 1
ATOM 660 N N . ASP A 1 84 ? 23.662 16.463 -7.293 1.00 64.75 84 ASP A N 1
ATOM 661 C CA . ASP A 1 84 ? 24.199 17.772 -6.902 1.00 64.75 84 ASP A CA 1
ATOM 662 C C . ASP A 1 84 ? 25.738 17.770 -6.804 1.00 64.75 84 ASP A C 1
ATOM 664 O O . ASP A 1 84 ? 26.375 18.758 -7.158 1.00 64.75 84 ASP A O 1
ATOM 668 N N . ILE A 1 85 ? 26.358 16.642 -6.429 1.00 67.00 85 ILE A N 1
ATOM 669 C CA . ILE A 1 85 ? 27.826 16.481 -6.431 1.00 67.00 85 ILE A CA 1
ATOM 670 C C . ILE A 1 85 ? 28.403 16.477 -7.858 1.00 67.00 85 ILE A C 1
ATOM 672 O O . ILE A 1 85 ? 29.501 16.984 -8.079 1.00 67.00 85 ILE A O 1
ATOM 676 N N . LEU A 1 86 ? 27.686 15.916 -8.836 1.00 64.25 86 LEU A N 1
ATOM 677 C CA . LEU A 1 86 ? 28.185 15.761 -10.208 1.00 64.25 86 LEU A CA 1
ATOM 678 C C . LEU A 1 86 ? 28.061 17.027 -11.071 1.00 64.25 86 LEU A C 1
ATOM 680 O O . LEU A 1 86 ? 28.770 17.129 -12.067 1.00 64.25 86 LEU A O 1
ATOM 684 N N . TYR A 1 87 ? 27.195 17.980 -10.711 1.00 68.44 87 TYR A N 1
ATOM 685 C CA . TYR A 1 87 ? 26.956 19.213 -11.485 1.00 68.44 87 TYR A CA 1
ATOM 686 C C . TYR A 1 87 ? 27.605 20.477 -10.883 1.00 68.44 87 TYR A C 1
ATOM 688 O O . TYR A 1 87 ? 27.343 21.583 -11.353 1.00 68.44 87 TYR A O 1
ATOM 696 N N . MET A 1 88 ? 28.456 20.330 -9.859 1.00 69.56 88 MET A N 1
ATOM 697 C CA . MET A 1 88 ? 29.275 21.412 -9.277 1.00 69.56 88 MET A CA 1
ATOM 698 C C . MET A 1 88 ? 30.745 21.410 -9.761 1.00 69.56 88 MET A C 1
ATOM 700 O O . MET A 1 88 ? 31.580 22.095 -9.170 1.00 69.56 88 MET A O 1
ATOM 704 N N . LEU A 1 89 ? 31.060 20.663 -10.826 1.00 54.25 89 LEU A N 1
ATOM 705 C CA . LEU A 1 89 ? 32.335 20.689 -11.564 1.00 54.25 89 LEU A CA 1
ATOM 706 C C . LEU A 1 89 ? 32.116 21.263 -12.968 1.00 54.25 89 LEU A C 1
ATOM 708 O O . LEU A 1 89 ? 33.056 21.915 -13.474 1.00 54.25 89 LEU A O 1
#

Secondary structure (DSSP, 8-state):
-TT-GGGHHHHHH-GGG--HHHHHT-GGGHHHHHH-GGG--HHHHHT-TT-HHHHHH-GGG--HHHHHT-GGGTS----HHHHHHHT--